Protein AF-A0A6C1PH13-F1 (afdb_monomer_lite)

Radius of gyration: 15.28 Å; chains: 1; bounding box: 33×30×38 Å

Secondary structure (DSSP, 8-state):
---EEEEEETTEEEEEEEEPTT--SSEEEEE-HHHHTT---SSTTTSPSSSSEE--TTS-HHHHTTS-HHHHTTS--HHHHH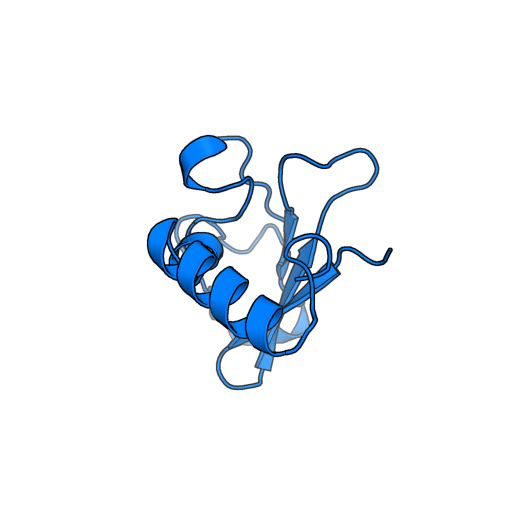HHHHHHHHTT--GGG-

pLDDT: mean 89.7, std 7.44, range [43.0, 96.75]

Structure (mmCIF, N/CA/C/O backbone):
data_AF-A0A6C1PH13-F1
#
_entry.id   AF-A0A6C1PH13-F1
#
loop_
_atom_site.group_PDB
_atom_site.id
_atom_site.type_symbol
_atom_site.label_atom_id
_atom_site.label_alt_id
_atom_site.label_comp_id
_atom_site.label_asym_id
_atom_site.label_entity_id
_atom_site.label_seq_id
_atom_site.pdbx_PDB_ins_code
_atom_site.Cartn_x
_atom_site.Cartn_y
_atom_site.Cartn_z
_atom_site.occupancy
_atom_site.B_iso_or_equiv
_atom_site.auth_seq_id
_atom_site.auth_comp_id
_atom_site.auth_asym_id
_atom_site.auth_atom_id
_atom_site.pdbx_PDB_model_num
ATOM 1 N N . MET A 1 1 ? 5.500 -2.592 16.612 1.00 43.00 1 MET A N 1
ATOM 2 C CA . MET A 1 1 ? 4.684 -3.601 15.903 1.00 43.00 1 MET A CA 1
ATOM 3 C C . MET A 1 1 ? 5.125 -3.612 14.455 1.00 43.00 1 MET A C 1
ATOM 5 O O . MET A 1 1 ? 5.378 -2.543 13.918 1.00 43.00 1 MET A O 1
ATOM 9 N N . SER A 1 2 ? 5.303 -4.799 13.878 1.00 55.62 2 SER A N 1
ATOM 10 C CA . SER A 1 2 ? 5.684 -4.996 12.475 1.00 55.62 2 SER A CA 1
ATOM 11 C C . SER A 1 2 ? 4.581 -4.442 11.568 1.00 55.62 2 SER A C 1
ATOM 13 O O . SER A 1 2 ? 3.597 -5.128 11.323 1.00 55.62 2 SER A O 1
ATOM 15 N N . GLY A 1 3 ? 4.706 -3.184 11.140 1.00 79.44 3 GLY A N 1
ATOM 16 C CA . GLY A 1 3 ? 3.732 -2.471 10.302 1.00 79.44 3 GLY A CA 1
ATOM 17 C C . GLY A 1 3 ? 3.905 -2.746 8.810 1.00 79.44 3 GLY A C 1
ATOM 18 O O . GLY A 1 3 ? 3.760 -1.829 8.008 1.00 79.44 3 GLY A O 1
ATOM 19 N N . ILE A 1 4 ? 4.295 -3.973 8.461 1.00 92.31 4 ILE A N 1
ATOM 20 C CA . ILE A 1 4 ? 4.484 -4.417 7.082 1.00 92.31 4 ILE A CA 1
ATOM 21 C C . ILE A 1 4 ? 3.448 -5.498 6.801 1.00 92.31 4 ILE A C 1
ATOM 23 O O . ILE A 1 4 ? 3.302 -6.437 7.585 1.00 92.31 4 ILE A O 1
ATOM 27 N N . VAL A 1 5 ? 2.744 -5.353 5.685 1.00 94.38 5 VAL A N 1
ATOM 28 C CA . VAL A 1 5 ? 1.757 -6.308 5.189 1.00 94.38 5 VAL A CA 1
ATOM 29 C C . VAL A 1 5 ? 2.145 -6.787 3.797 1.00 94.38 5 VAL A C 1
ATOM 31 O O . VAL A 1 5 ? 2.676 -6.022 2.989 1.00 94.38 5 VAL A O 1
ATOM 34 N N . ASP A 1 6 ? 1.852 -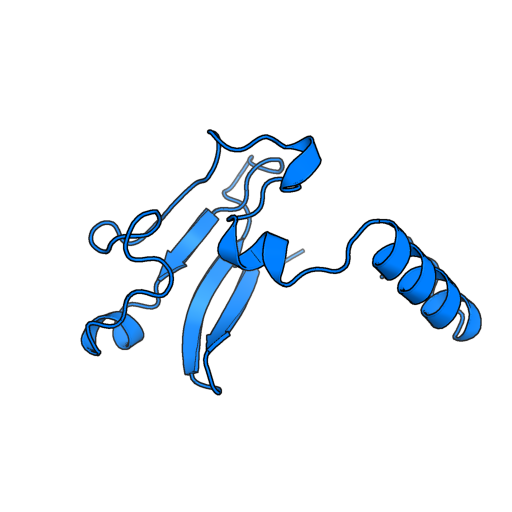8.050 3.506 1.00 95.81 6 ASP A N 1
ATOM 35 C CA . ASP A 1 6 ? 2.038 -8.609 2.170 1.00 95.81 6 ASP A CA 1
ATOM 36 C C . ASP A 1 6 ? 0.878 -8.209 1.261 1.00 95.81 6 ASP A C 1
ATOM 38 O O . ASP A 1 6 ? -0.296 -8.393 1.593 1.00 95.81 6 ASP A O 1
ATOM 42 N N . VAL A 1 7 ? 1.208 -7.721 0.069 1.00 94.81 7 VAL A N 1
ATOM 43 C CA . VAL A 1 7 ? 0.243 -7.473 -0.998 1.00 94.81 7 VAL A CA 1
ATOM 44 C C . VAL A 1 7 ? 0.223 -8.704 -1.894 1.00 94.81 7 VAL A C 1
ATOM 46 O O . VAL A 1 7 ? 1.262 -9.148 -2.391 1.00 94.81 7 VAL A O 1
ATOM 49 N N . ARG A 1 8 ? -0.962 -9.284 -2.105 1.00 94.56 8 ARG A N 1
ATOM 50 C CA . ARG A 1 8 ? -1.124 -10.517 -2.886 1.00 94.56 8 ARG A CA 1
ATOM 51 C C . ARG A 1 8 ? -2.106 -10.325 -4.031 1.00 94.56 8 ARG A C 1
ATOM 53 O O . ARG A 1 8 ? -3.175 -9.752 -3.847 1.00 94.56 8 ARG A O 1
ATOM 60 N N . LEU A 1 9 ? -1.768 -10.885 -5.188 1.00 92.44 9 LEU A N 1
ATOM 61 C CA . LEU A 1 9 ? -2.622 -10.965 -6.368 1.00 92.44 9 LEU A CA 1
ATOM 62 C C . LEU A 1 9 ? -2.792 -12.441 -6.741 1.00 92.44 9 LEU A C 1
ATOM 64 O O . LEU A 1 9 ? -1.815 -13.132 -7.019 1.00 92.44 9 LEU A O 1
ATOM 68 N N . TRP A 1 10 ? -4.031 -12.939 -6.696 1.00 91.81 10 TRP A N 1
ATOM 69 C CA . TRP A 1 10 ? -4.375 -14.343 -6.996 1.00 91.81 10 TRP A CA 1
ATOM 70 C C . TRP A 1 10 ? -3.544 -15.386 -6.226 1.00 91.81 10 TRP A C 1
ATOM 72 O O . TRP A 1 10 ? -3.200 -16.442 -6.747 1.00 91.81 10 TRP A O 1
ATOM 82 N N . GLY A 1 11 ? -3.217 -15.091 -4.966 1.00 92.94 11 GLY A N 1
ATOM 83 C CA . GLY A 1 11 ? -2.412 -15.965 -4.106 1.00 92.94 11 GLY A CA 1
ATOM 84 C C . GLY A 1 11 ? -0.898 -15.779 -4.246 1.00 92.94 11 GLY A C 1
ATOM 85 O O . GLY A 1 11 ? -0.166 -16.204 -3.351 1.00 92.94 11 GLY A O 1
ATOM 86 N N . THR A 1 12 ? -0.427 -15.075 -5.273 1.00 94.38 12 THR A N 1
ATOM 87 C CA . THR A 1 12 ? 0.988 -14.729 -5.468 1.00 94.38 12 THR A CA 1
ATOM 88 C C . THR A 1 12 ? 1.324 -13.440 -4.723 1.00 94.38 12 THR A C 1
ATOM 90 O O . THR A 1 12 ? 0.580 -12.464 -4.818 1.00 94.38 12 THR A O 1
ATOM 93 N N . THR A 1 13 ? 2.426 -13.420 -3.973 1.00 96.38 13 THR A N 1
ATOM 94 C CA . THR A 1 13 ? 2.941 -12.188 -3.358 1.00 96.38 13 THR A CA 1
ATOM 95 C C . THR A 1 13 ? 3.490 -11.283 -4.454 1.00 96.38 13 THR A C 1
ATOM 97 O O . THR A 1 13 ? 4.349 -11.701 -5.223 1.00 96.38 13 THR A O 1
ATOM 100 N N . VAL A 1 14 ? 2.956 -10.066 -4.555 1.00 95.38 14 VAL A N 1
ATOM 101 C CA . VAL A 1 14 ? 3.419 -9.070 -5.538 1.00 95.38 14 VAL A CA 1
ATOM 102 C C . VAL A 1 14 ? 4.409 -8.090 -4.929 1.00 95.38 14 VAL A C 1
ATOM 104 O O . VAL A 1 14 ? 5.154 -7.436 -5.650 1.00 95.38 14 VAL A O 1
ATOM 107 N N . GLY A 1 15 ? 4.400 -7.967 -3.607 1.00 95.00 15 GLY A N 1
ATOM 108 C CA . GLY A 1 15 ? 5.217 -7.022 -2.876 1.00 95.00 15 GLY A CA 1
ATOM 109 C C . GLY A 1 15 ? 4.739 -6.856 -1.446 1.00 95.00 15 GLY A C 1
ATOM 110 O O . GLY A 1 15 ? 3.851 -7.573 -0.979 1.00 95.00 15 GLY A O 1
ATOM 111 N N . SER A 1 16 ? 5.303 -5.865 -0.778 1.00 95.69 16 SER A N 1
ATOM 112 C CA . SER A 1 16 ? 4.985 -5.526 0.601 1.00 95.69 16 SER A CA 1
ATOM 113 C C . SER A 1 16 ? 4.639 -4.047 0.713 1.00 95.69 16 SER A C 1
ATOM 115 O O . SER A 1 16 ? 5.159 -3.205 -0.019 1.00 95.69 16 SER A O 1
ATOM 117 N N . LEU A 1 17 ? 3.745 -3.734 1.641 1.00 95.12 17 LEU A N 1
ATOM 118 C CA . LEU A 1 17 ? 3.355 -2.378 1.989 1.00 95.12 17 LEU A CA 1
ATOM 119 C C . LEU A 1 17 ? 3.700 -2.136 3.455 1.00 95.12 17 LEU A C 1
ATOM 121 O O . LEU A 1 17 ? 3.354 -2.946 4.311 1.00 95.12 17 LEU A O 1
ATOM 125 N N . GLY A 1 18 ? 4.349 -1.023 3.762 1.00 94.38 18 GLY A N 1
ATOM 126 C CA . GLY A 1 18 ? 4.628 -0.658 5.145 1.00 94.38 18 GLY A CA 1
ATOM 127 C C . GLY A 1 18 ? 5.200 0.739 5.280 1.00 94.38 18 GLY A C 1
ATOM 128 O O . GLY A 1 18 ? 5.463 1.416 4.292 1.00 94.38 18 GLY A O 1
ATOM 129 N N . TYR A 1 19 ? 5.391 1.183 6.513 1.00 91.56 19 TYR A N 1
ATOM 130 C CA . TYR A 1 19 ? 5.962 2.497 6.786 1.00 91.56 19 TYR A CA 1
ATOM 131 C C . TYR A 1 19 ? 7.488 2.431 6.867 1.00 91.56 19 TYR A C 1
ATOM 133 O O . TYR A 1 19 ? 8.051 1.500 7.449 1.00 91.56 19 TYR A O 1
ATOM 141 N N . ALA A 1 20 ? 8.160 3.422 6.279 1.00 85.94 20 ALA A N 1
ATOM 142 C CA . ALA A 1 20 ? 9.599 3.585 6.438 1.00 85.94 20 ALA A CA 1
ATOM 143 C C . ALA A 1 20 ? 9.948 3.936 7.902 1.00 85.94 20 ALA A C 1
ATOM 145 O O . ALA A 1 20 ? 9.087 4.434 8.632 1.00 85.94 20 ALA A O 1
ATOM 146 N N . PRO A 1 21 ? 11.196 3.702 8.355 1.00 83.50 21 PRO A N 1
ATOM 147 C CA . PRO A 1 21 ? 11.642 4.190 9.657 1.00 83.50 21 PRO A CA 1
ATOM 148 C C . PRO A 1 21 ? 11.384 5.698 9.780 1.00 83.50 21 PRO A C 1
ATOM 150 O O . PRO A 1 21 ? 11.698 6.445 8.857 1.00 83.50 21 PRO A O 1
ATOM 153 N N . ASP A 1 22 ? 10.792 6.114 10.899 1.00 83.31 22 ASP A N 1
ATOM 154 C CA . ASP A 1 22 ? 10.405 7.502 11.207 1.00 83.31 22 ASP A CA 1
ATOM 155 C C . ASP A 1 22 ? 9.297 8.114 10.322 1.00 83.31 22 ASP A C 1
ATOM 157 O O . ASP A 1 22 ? 8.959 9.286 10.482 1.00 83.31 22 ASP A O 1
ATOM 161 N N . GLU A 1 23 ? 8.666 7.322 9.452 1.00 82.44 23 GLU A N 1
ATOM 162 C CA . GLU A 1 23 ? 7.482 7.713 8.686 1.00 82.44 23 GLU A CA 1
ATOM 163 C C . GLU A 1 23 ? 6.229 7.047 9.275 1.00 82.44 23 GLU A C 1
ATOM 165 O O . GLU A 1 23 ? 6.249 5.895 9.703 1.00 82.44 23 GLU A O 1
ATOM 170 N N . SER A 1 24 ? 5.118 7.775 9.322 1.00 81.44 24 SER A N 1
ATOM 171 C CA . SER A 1 24 ? 3.826 7.252 9.811 1.00 81.44 24 SER A CA 1
ATOM 172 C C . SER A 1 24 ? 2.628 7.757 9.016 1.00 81.44 24 SER A C 1
ATOM 174 O O . SER A 1 24 ? 1.500 7.327 9.242 1.00 81.44 24 SER A O 1
ATOM 176 N N . ARG A 1 25 ? 2.868 8.680 8.086 1.00 88.50 25 ARG A N 1
ATOM 177 C CA . ARG A 1 25 ? 1.858 9.351 7.287 1.00 88.50 25 ARG A CA 1
ATOM 178 C C . ARG A 1 25 ? 1.730 8.744 5.903 1.00 88.50 25 ARG A C 1
ATOM 180 O O . ARG A 1 25 ? 0.616 8.708 5.400 1.00 88.50 25 ARG A O 1
ATOM 187 N N . TYR A 1 26 ? 2.825 8.290 5.299 1.00 91.88 26 TYR A N 1
ATOM 188 C CA . TYR A 1 26 ? 2.808 7.711 3.955 1.00 91.88 26 TYR A CA 1
ATOM 189 C C . TYR A 1 26 ? 3.389 6.302 3.955 1.00 91.88 26 TYR A C 1
ATOM 191 O O . TYR A 1 26 ? 4.538 6.075 4.338 1.00 91.88 26 TYR A O 1
ATOM 199 N N . ALA A 1 27 ? 2.588 5.347 3.502 1.00 93.06 27 ALA A N 1
ATOM 200 C CA . ALA A 1 27 ? 3.037 3.987 3.305 1.00 93.06 27 ALA A CA 1
ATOM 201 C C . ALA A 1 27 ? 3.918 3.894 2.054 1.00 93.06 27 ALA A C 1
ATOM 203 O O . ALA A 1 27 ? 3.713 4.561 1.039 1.00 93.06 27 ALA A O 1
ATOM 204 N N . THR A 1 28 ? 4.904 3.017 2.140 1.00 94.12 28 THR A N 1
ATOM 205 C CA . THR A 1 28 ? 5.811 2.647 1.067 1.00 94.12 28 THR A CA 1
ATOM 206 C C . THR A 1 28 ? 5.400 1.287 0.525 1.00 94.12 28 THR A C 1
ATOM 208 O O . THR A 1 28 ? 5.267 0.330 1.288 1.00 94.12 28 THR A O 1
ATOM 211 N N . PHE A 1 29 ? 5.221 1.193 -0.790 1.00 94.69 29 PHE A N 1
ATOM 212 C CA . PHE A 1 29 ? 5.042 -0.078 -1.485 1.00 94.69 29 PHE A CA 1
ATOM 213 C C . PHE A 1 29 ? 6.362 -0.511 -2.124 1.00 94.69 29 PHE A C 1
ATOM 215 O O . PHE A 1 29 ? 7.039 0.295 -2.762 1.00 94.69 29 PHE A O 1
ATOM 222 N N . GLU A 1 30 ? 6.719 -1.782 -1.981 1.00 94.81 30 GLU A N 1
ATOM 223 C CA . GLU A 1 30 ? 7.900 -2.376 -2.603 1.00 94.81 30 GLU A CA 1
ATOM 224 C C . GLU A 1 30 ? 7.514 -3.665 -3.330 1.00 94.81 30 GLU A C 1
ATOM 226 O O . GLU A 1 30 ? 6.919 -4.552 -2.722 1.00 94.81 30 GLU A O 1
ATOM 231 N N . TYR A 1 31 ? 7.840 -3.775 -4.622 1.00 95.44 31 TYR A N 1
ATOM 232 C CA . TYR A 1 31 ? 7.600 -5.012 -5.373 1.00 95.44 31 TYR A CA 1
ATOM 233 C C . TYR A 1 31 ? 8.476 -6.160 -4.865 1.00 95.44 31 TYR A C 1
ATOM 235 O O . TYR A 1 31 ? 9.644 -5.960 -4.528 1.00 95.44 31 TYR A O 1
ATOM 243 N N . ASP A 1 32 ? 7.942 -7.378 -4.918 1.00 95.06 32 ASP A N 1
ATOM 244 C CA . ASP A 1 32 ? 8.724 -8.604 -4.771 1.00 95.06 32 ASP A CA 1
ATOM 245 C C . ASP A 1 32 ? 9.606 -8.792 -6.028 1.00 95.06 32 ASP A C 1
ATOM 247 O O . ASP A 1 32 ? 9.070 -8.830 -7.144 1.00 95.06 32 ASP A O 1
ATOM 251 N N . PRO A 1 33 ? 10.944 -8.910 -5.895 1.00 92.50 33 PRO A N 1
ATOM 252 C CA . PRO A 1 33 ? 11.834 -9.144 -7.031 1.00 92.50 33 PRO A CA 1
ATOM 253 C C . PRO A 1 33 ? 11.429 -10.343 -7.894 1.00 92.50 33 PRO A C 1
ATOM 255 O O . PRO A 1 33 ? 11.487 -10.253 -9.118 1.00 92.50 33 PRO A O 1
ATOM 258 N N . ALA A 1 34 ? 10.987 -11.441 -7.273 1.00 93.12 34 ALA A N 1
ATOM 259 C CA . ALA A 1 34 ? 10.591 -12.650 -7.987 1.00 93.12 34 ALA A CA 1
ATOM 260 C C . ALA A 1 34 ? 9.293 -12.434 -8.776 1.00 93.12 34 ALA A C 1
ATOM 262 O O . ALA A 1 34 ? 9.127 -12.970 -9.870 1.00 93.12 34 ALA A O 1
ATOM 263 N N . PHE A 1 35 ? 8.380 -11.602 -8.266 1.00 93.75 35 PHE A N 1
ATOM 264 C CA . PHE A 1 35 ? 7.173 -11.237 -9.004 1.00 93.75 35 PHE A CA 1
ATOM 265 C C . PHE A 1 35 ? 7.501 -10.414 -10.254 1.00 93.75 35 PHE A C 1
ATOM 267 O O . PHE A 1 35 ? 6.872 -10.606 -11.299 1.00 93.75 35 PHE A O 1
ATOM 274 N N . MET A 1 36 ? 8.509 -9.539 -10.185 1.00 92.31 36 MET A N 1
ATOM 275 C CA . MET A 1 36 ? 8.890 -8.693 -11.318 1.00 92.31 36 MET A CA 1
ATOM 276 C C . MET A 1 36 ? 9.443 -9.472 -12.516 1.00 92.31 36 MET A C 1
ATOM 278 O O . MET A 1 36 ? 9.347 -8.983 -13.643 1.00 92.31 36 MET A O 1
ATOM 282 N N . GLU A 1 37 ? 9.923 -10.703 -12.319 1.00 91.62 37 GLU A N 1
ATOM 283 C CA . GLU A 1 37 ? 10.307 -11.606 -13.415 1.00 91.62 37 GLU A CA 1
ATOM 284 C C . GLU A 1 37 ? 9.125 -11.948 -14.343 1.00 91.62 37 GLU A C 1
ATOM 286 O O . GLU A 1 37 ? 9.330 -12.283 -15.509 1.00 91.62 37 GLU A O 1
ATOM 291 N N . SER A 1 38 ? 7.879 -11.806 -13.871 1.00 91.38 38 SER A N 1
ATOM 292 C CA . SER A 1 38 ? 6.673 -12.010 -14.687 1.00 91.38 38 SER A CA 1
ATOM 293 C C . SER A 1 38 ? 6.421 -10.905 -15.723 1.00 91.38 38 SER A C 1
ATOM 295 O O . SER A 1 38 ? 5.635 -11.103 -16.650 1.00 91.38 38 SER A O 1
ATOM 297 N N . GLY A 1 39 ? 7.034 -9.726 -15.558 1.00 90.31 39 GLY A N 1
ATOM 298 C CA . GLY A 1 39 ? 6.769 -8.533 -16.370 1.00 90.31 39 GLY A CA 1
ATOM 299 C C . GLY A 1 39 ? 5.428 -7.838 -16.086 1.00 90.31 39 GLY A C 1
ATOM 300 O O . GLY A 1 39 ? 5.108 -6.842 -16.736 1.00 90.31 39 GLY A O 1
ATOM 301 N N . ILE A 1 40 ? 4.641 -8.328 -15.123 1.00 91.25 40 ILE A N 1
ATOM 302 C CA . ILE A 1 40 ? 3.355 -7.738 -14.739 1.00 91.25 40 ILE A CA 1
ATOM 303 C C . ILE A 1 40 ? 3.592 -6.549 -13.805 1.00 91.25 40 ILE A C 1
ATOM 305 O O . ILE A 1 40 ? 4.338 -6.640 -12.835 1.00 91.25 40 ILE A O 1
ATOM 309 N N . GLN A 1 41 ? 2.902 -5.438 -14.067 1.00 91.06 41 GLN A N 1
ATOM 310 C CA . GLN A 1 41 ? 2.884 -4.269 -13.188 1.00 91.06 41 GLN A CA 1
ATOM 311 C C . GLN A 1 41 ? 1.449 -4.022 -12.724 1.00 91.06 41 GLN A C 1
ATOM 313 O O . GLN A 1 41 ? 0.553 -3.848 -13.548 1.00 91.06 41 GLN A O 1
ATOM 318 N N . ILE A 1 42 ? 1.225 -4.006 -11.407 1.00 89.50 42 ILE A N 1
ATOM 319 C CA . ILE A 1 42 ? -0.124 -3.864 -10.825 1.00 89.50 42 ILE A CA 1
ATOM 320 C C . ILE A 1 42 ? -0.696 -2.455 -11.021 1.00 89.50 42 ILE A C 1
ATOM 322 O O . ILE A 1 42 ? -1.908 -2.268 -11.041 1.00 89.50 42 ILE A O 1
ATOM 326 N N . SER A 1 43 ? 0.179 -1.464 -11.199 1.00 89.56 43 SER A N 1
ATOM 327 C CA . SER A 1 43 ? -0.189 -0.096 -11.551 1.00 89.56 43 SER A CA 1
ATOM 328 C C . SER A 1 43 ? 0.867 0.492 -12.495 1.00 89.56 43 SER A C 1
ATOM 330 O O . SER A 1 43 ? 1.741 1.241 -12.059 1.00 89.56 43 SER A O 1
ATOM 332 N N . PRO A 1 44 ? 0.816 0.168 -13.803 1.00 87.81 44 PRO A N 1
ATOM 333 C CA . PRO A 1 44 ? 1.882 0.498 -14.756 1.00 87.81 44 PRO A CA 1
ATOM 334 C C . PRO A 1 44 ? 2.130 1.996 -14.959 1.00 87.81 44 PRO A C 1
ATOM 336 O O . PRO A 1 44 ? 3.140 2.365 -15.545 1.00 87.81 44 PRO A O 1
ATOM 339 N N . VAL A 1 45 ? 1.199 2.855 -14.531 1.00 88.25 45 VAL A N 1
ATOM 340 C CA . VAL A 1 45 ? 1.291 4.318 -14.676 1.00 88.25 45 VAL A CA 1
ATOM 341 C C . VAL A 1 45 ? 1.857 4.987 -13.421 1.00 88.25 45 VAL A C 1
ATOM 343 O O . VAL A 1 45 ? 2.523 6.011 -13.529 1.00 88.25 45 VAL A O 1
ATOM 346 N N . ARG A 1 46 ? 1.568 4.452 -12.228 1.00 87.19 46 ARG A N 1
ATOM 347 C CA . ARG A 1 46 ? 1.946 5.072 -10.941 1.00 87.19 46 ARG A CA 1
ATOM 348 C C . ARG A 1 46 ? 3.038 4.310 -10.195 1.00 87.19 46 ARG A C 1
ATOM 350 O O . ARG A 1 46 ? 3.695 4.885 -9.341 1.00 87.19 46 ARG A O 1
ATOM 357 N N . VAL A 1 47 ? 3.210 3.029 -10.497 1.00 87.94 47 VAL A N 1
ATOM 358 C CA . VAL A 1 47 ? 4.087 2.092 -9.788 1.00 87.94 47 VAL A CA 1
ATOM 359 C C . VAL A 1 47 ? 4.858 1.281 -10.829 1.00 87.94 47 VAL A C 1
ATOM 361 O O . VAL A 1 47 ? 4.775 0.051 -10.887 1.00 87.94 47 VAL A O 1
ATOM 364 N N . SER A 1 48 ? 5.529 1.990 -11.737 1.00 88.31 48 SER A N 1
ATOM 365 C CA . SER A 1 48 ? 6.235 1.381 -12.862 1.00 88.31 48 SER A CA 1
ATOM 366 C C . SER A 1 48 ? 7.612 0.896 -12.440 1.00 88.31 48 SER A C 1
ATOM 368 O O . SER A 1 48 ? 8.434 1.693 -11.994 1.00 88.31 48 SE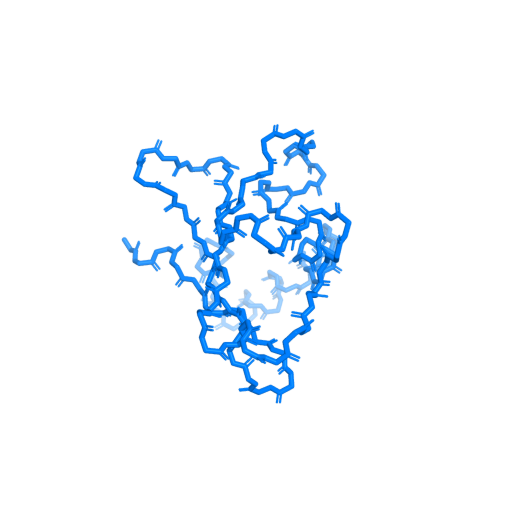R A O 1
ATOM 370 N N . TYR A 1 49 ? 7.878 -0.397 -12.602 1.00 84.94 49 TYR A N 1
ATOM 371 C CA . TYR A 1 49 ? 9.208 -0.948 -12.356 1.00 84.94 49 TYR A CA 1
ATOM 372 C C . TYR A 1 49 ? 10.102 -0.801 -13.599 1.00 84.94 49 TYR A C 1
ATOM 374 O O . TYR A 1 49 ? 9.648 -1.136 -14.701 1.00 84.94 49 TYR A O 1
ATOM 382 N N . PRO A 1 50 ? 11.382 -0.404 -13.447 1.00 82.56 50 PRO A N 1
ATOM 383 C CA . PRO A 1 50 ? 12.021 0.125 -12.230 1.00 82.56 50 PRO A CA 1
ATOM 384 C C . PRO A 1 50 ? 11.619 1.593 -11.948 1.00 82.56 50 PRO A C 1
ATOM 386 O O . PRO A 1 50 ? 11.336 2.314 -12.910 1.00 82.56 50 PRO A O 1
ATOM 389 N N . PRO A 1 51 ? 11.651 2.083 -10.682 1.00 81.81 51 PRO A N 1
ATOM 390 C CA . PRO A 1 51 ? 12.283 1.522 -9.468 1.00 81.81 51 PRO A CA 1
ATOM 391 C C . PRO A 1 51 ? 11.466 0.428 -8.746 1.00 81.81 51 PRO A C 1
ATOM 393 O O . PRO A 1 51 ? 10.398 0.045 -9.198 1.00 81.81 51 PRO A O 1
ATOM 396 N N . GLN A 1 52 ? 11.987 -0.128 -7.641 1.00 83.19 52 GLN A N 1
ATOM 397 C CA . GLN A 1 52 ? 11.316 -1.191 -6.865 1.00 83.19 52 GLN A CA 1
ATOM 398 C C . GLN A 1 52 ? 10.429 -0.664 -5.727 1.00 83.19 52 GLN A C 1
ATOM 400 O O . GLN A 1 52 ? 9.455 -1.319 -5.363 1.00 83.19 52 GLN A O 1
ATOM 405 N N . ARG A 1 53 ? 10.765 0.506 -5.172 1.00 91.00 53 ARG A N 1
ATOM 406 C CA . ARG A 1 53 ? 10.120 1.115 -4.005 1.00 91.00 53 ARG A CA 1
ATOM 407 C C . ARG A 1 53 ? 9.411 2.406 -4.398 1.00 91.00 53 ARG A C 1
ATOM 409 O O . ARG A 1 53 ? 9.991 3.223 -5.110 1.00 91.00 53 ARG A O 1
ATOM 416 N N . PHE A 1 54 ? 8.200 2.594 -3.888 1.00 92.62 54 PHE A N 1
ATOM 417 C CA . PHE A 1 54 ? 7.318 3.700 -4.240 1.00 92.62 54 PHE A CA 1
ATOM 418 C C . PHE A 1 54 ? 6.683 4.302 -2.991 1.00 92.62 54 PHE A C 1
ATOM 420 O O . PHE A 1 54 ? 6.155 3.580 -2.143 1.00 92.62 54 PHE A O 1
ATOM 427 N N . THR A 1 55 ? 6.726 5.627 -2.906 1.00 90.81 55 THR A N 1
ATOM 428 C CA . THR A 1 55 ? 6.004 6.444 -1.926 1.00 90.81 55 THR A CA 1
ATOM 429 C C . THR A 1 55 ? 4.922 7.243 -2.645 1.00 90.81 55 THR A C 1
ATOM 431 O O . THR A 1 55 ? 4.983 7.401 -3.863 1.00 90.81 55 THR A O 1
ATOM 434 N N . PHE A 1 56 ? 3.927 7.712 -1.893 1.00 89.06 56 PHE A N 1
ATOM 435 C CA . PHE A 1 56 ? 2.735 8.370 -2.438 1.00 89.06 56 PHE A CA 1
ATOM 436 C C . PHE A 1 56 ? 2.434 9.680 -1.694 1.00 89.06 56 PHE A C 1
ATOM 438 O O . PHE A 1 56 ? 1.302 9.937 -1.283 1.00 89.06 56 PHE A O 1
ATOM 445 N N . ASP A 1 57 ? 3.474 10.474 -1.439 1.00 88.12 57 ASP A N 1
ATOM 446 C CA . ASP A 1 57 ? 3.406 11.734 -0.693 1.00 88.12 57 ASP A CA 1
ATOM 447 C C . ASP A 1 57 ? 2.688 12.854 -1.462 1.00 88.12 57 ASP A C 1
ATOM 449 O O . ASP A 1 57 ? 2.284 13.858 -0.872 1.00 88.12 57 ASP A O 1
ATOM 453 N N . GLU A 1 58 ? 2.469 12.663 -2.763 1.00 88.44 58 GLU A N 1
ATOM 454 C CA . GLU A 1 58 ? 1.693 13.552 -3.620 1.00 88.44 58 GLU A CA 1
ATOM 455 C C . GLU A 1 58 ? 0.172 13.350 -3.516 1.00 88.44 58 GLU A C 1
ATOM 457 O O . GLU A 1 58 ? -0.591 14.175 -4.027 1.00 88.44 58 GLU A O 1
ATOM 462 N N . LEU A 1 59 ? -0.287 12.254 -2.900 1.00 87.88 59 LEU A N 1
ATOM 463 C CA . LEU A 1 59 ? -1.711 11.965 -2.737 1.00 87.88 59 LEU A CA 1
ATOM 464 C C . LEU A 1 59 ? -2.299 12.698 -1.527 1.00 87.88 59 LEU A C 1
ATOM 466 O O . LEU A 1 59 ? -1.660 12.863 -0.488 1.00 87.88 59 LEU A O 1
ATOM 470 N N . ASP A 1 60 ? -3.566 13.108 -1.642 1.00 90.25 60 ASP A N 1
ATOM 471 C CA . ASP A 1 60 ? -4.273 13.722 -0.521 1.00 90.25 60 ASP A CA 1
ATOM 472 C C . ASP A 1 60 ? -4.432 12.716 0.630 1.00 90.25 60 ASP A C 1
ATOM 474 O O . ASP A 1 60 ? -5.084 11.677 0.498 1.00 90.25 60 ASP A O 1
ATOM 478 N N . VAL A 1 61 ? -3.847 13.040 1.784 1.00 88.19 61 VAL A N 1
ATOM 479 C CA . VAL A 1 61 ? -3.847 12.156 2.959 1.00 88.19 61 VAL A CA 1
ATOM 480 C C . VAL A 1 61 ? -5.254 11.888 3.500 1.00 88.19 61 VAL A C 1
ATOM 482 O O . VAL A 1 61 ? -5.484 10.853 4.115 1.00 88.19 61 VAL A O 1
ATOM 485 N N . THR A 1 62 ? -6.201 12.802 3.287 1.00 87.81 62 THR A N 1
ATOM 486 C CA . THR A 1 62 ? -7.565 12.671 3.809 1.00 87.81 62 THR A CA 1
ATOM 487 C C . THR A 1 62 ? -8.364 11.684 2.970 1.00 87.81 62 THR A C 1
ATOM 489 O O . THR A 1 62 ? -9.147 10.916 3.519 1.00 87.81 62 THR A O 1
ATOM 492 N N . ALA A 1 63 ? -8.150 11.691 1.655 1.00 86.00 63 ALA A N 1
ATOM 493 C CA . ALA A 1 63 ? -8.804 10.785 0.721 1.00 86.00 63 ALA A CA 1
ATOM 494 C C . ALA A 1 63 ? -8.153 9.394 0.679 1.00 86.00 63 ALA A C 1
ATOM 496 O O . ALA A 1 63 ? -8.857 8.395 0.578 1.00 86.00 63 ALA A O 1
ATOM 497 N N . PHE A 1 64 ? -6.821 9.323 0.751 1.00 89.25 64 PHE A N 1
ATOM 498 C CA . PHE A 1 64 ? -6.072 8.076 0.556 1.00 89.25 64 PHE A CA 1
ATOM 499 C C . PHE A 1 64 ? -5.513 7.478 1.846 1.00 89.25 64 PHE A C 1
ATOM 501 O O . PHE A 1 64 ? -4.935 6.396 1.807 1.00 89.25 64 PHE A O 1
ATOM 508 N N . HIS A 1 65 ? -5.643 8.165 2.984 1.00 89.19 65 HIS A N 1
ATOM 509 C CA . HIS A 1 65 ? -5.118 7.713 4.278 1.00 89.19 65 HIS A CA 1
ATOM 510 C C . HIS A 1 65 ? -3.622 7.355 4.249 1.00 89.19 65 HIS A C 1
ATOM 512 O O . HIS A 1 65 ? -3.173 6.479 4.982 1.00 89.19 65 HIS A O 1
ATOM 518 N N . GLY A 1 66 ? -2.847 8.018 3.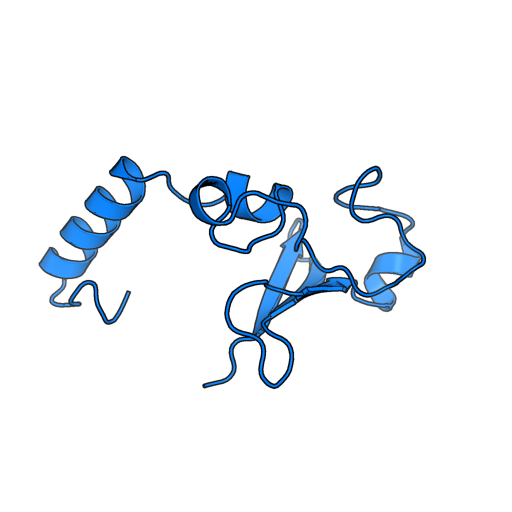383 1.00 90.56 66 GLY A N 1
ATOM 519 C CA . GLY A 1 66 ? -1.417 7.744 3.232 1.00 90.56 66 GLY A CA 1
ATOM 520 C C . GLY A 1 66 ? -1.077 6.487 2.430 1.00 90.56 66 GLY A C 1
ATOM 521 O O . GLY A 1 66 ? 0.084 6.084 2.400 1.00 90.56 66 GLY A O 1
ATOM 522 N N . LEU A 1 67 ? -2.066 5.851 1.801 1.00 92.75 67 LEU A N 1
ATOM 523 C CA . LEU A 1 67 ? -1.912 4.603 1.062 1.00 92.75 67 LEU A CA 1
ATOM 524 C C . LEU A 1 67 ? -1.794 4.842 -0.453 1.00 92.75 67 LEU A C 1
ATOM 526 O O . LEU A 1 67 ? -2.289 5.847 -0.969 1.00 92.75 67 LEU A O 1
ATOM 530 N N . PRO A 1 68 ? -1.205 3.889 -1.200 1.00 92.62 68 PRO A N 1
ATOM 531 C CA . PRO A 1 68 ? -1.286 3.892 -2.653 1.00 92.62 68 PRO A CA 1
ATOM 532 C C . PRO A 1 68 ? -2.742 3.851 -3.115 1.00 92.62 68 PRO A C 1
ATOM 534 O O . PRO A 1 68 ? -3.543 3.096 -2.564 1.00 92.62 68 PRO A O 1
ATOM 537 N N . GLY A 1 69 ? -3.067 4.551 -4.204 1.00 90.44 69 GLY A N 1
ATOM 538 C CA . GLY A 1 69 ? -4.437 4.581 -4.728 1.00 90.44 69 GLY A CA 1
ATOM 53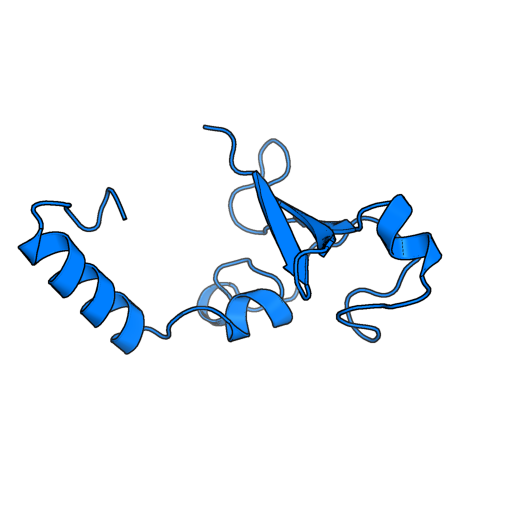9 C C . GLY A 1 69 ? -5.039 3.199 -5.011 1.00 90.44 69 GLY A C 1
ATOM 540 O O . GLY A 1 69 ? -6.184 2.954 -4.660 1.00 90.44 69 GLY A O 1
ATOM 541 N N . PHE A 1 70 ? -4.255 2.267 -5.563 1.00 89.38 70 PHE A N 1
ATOM 542 C CA . PHE A 1 70 ? -4.727 0.906 -5.861 1.00 89.38 70 PHE A CA 1
ATOM 543 C C . PHE A 1 70 ? -4.992 0.055 -4.605 1.00 89.38 70 PHE A C 1
ATOM 545 O O . PHE A 1 70 ? -5.723 -0.928 -4.679 1.00 89.38 70 PHE A O 1
ATOM 552 N N . ILE A 1 71 ? -4.405 0.421 -3.460 1.00 92.25 71 ILE A N 1
ATOM 553 C CA . ILE A 1 71 ? -4.700 -0.206 -2.167 1.00 92.25 71 ILE A CA 1
ATOM 554 C C . ILE A 1 71 ? -5.894 0.488 -1.517 1.00 92.25 71 ILE A C 1
ATOM 556 O O . ILE A 1 71 ? -6.814 -0.191 -1.074 1.00 92.25 71 ILE A O 1
ATOM 560 N N . ALA A 1 72 ? -5.903 1.824 -1.492 1.00 91.19 72 ALA A N 1
ATOM 561 C CA . ALA A 1 72 ? -6.980 2.613 -0.900 1.00 91.19 72 ALA A CA 1
ATOM 562 C C . ALA A 1 72 ? -8.349 2.281 -1.518 1.00 91.19 72 ALA A C 1
ATOM 564 O O . ALA A 1 72 ? -9.324 2.145 -0.790 1.00 91.19 72 ALA A O 1
ATOM 565 N N . ASP A 1 73 ? -8.404 2.065 -2.835 1.00 88.62 73 ASP A N 1
ATOM 566 C CA . ASP A 1 73 ? -9.629 1.694 -3.561 1.00 88.62 73 ASP A CA 1
ATOM 567 C C . ASP A 1 73 ? -10.187 0.311 -3.166 1.00 88.62 73 ASP A C 1
ATOM 569 O O . ASP A 1 73 ? -11.362 0.021 -3.363 1.00 88.62 73 ASP A O 1
ATOM 573 N N . SER A 1 74 ? -9.354 -0.551 -2.572 1.00 89.00 74 SER A N 1
ATOM 574 C CA . SER A 1 74 ? -9.771 -1.871 -2.077 1.00 89.00 74 SER A CA 1
ATOM 575 C C . SER A 1 74 ? -10.273 -1.840 -0.629 1.00 89.00 74 SER A C 1
ATOM 577 O O . SER A 1 74 ? -10.779 -2.852 -0.137 1.00 89.00 74 SER A O 1
ATOM 579 N N . LEU A 1 75 ? -10.094 -0.720 0.077 1.00 90.38 75 LEU A N 1
ATOM 580 C CA . LEU A 1 75 ? -10.499 -0.571 1.470 1.00 90.38 75 LEU A CA 1
ATOM 581 C C . LEU A 1 75 ? -11.943 -0.060 1.580 1.00 90.38 75 LEU A C 1
ATOM 583 O O . LEU A 1 75 ? -12.445 0.607 0.676 1.00 90.38 75 LEU A O 1
ATOM 587 N N . PRO A 1 76 ? -12.636 -0.375 2.688 1.00 90.31 76 PRO A N 1
ATOM 588 C CA . PRO A 1 76 ? -13.966 0.157 2.940 1.00 90.31 76 PRO A CA 1
ATOM 589 C C . PRO A 1 76 ? -13.954 1.689 3.003 1.00 90.31 76 PRO A C 1
ATOM 591 O O . PRO A 1 76 ? -13.032 2.309 3.536 1.00 90.31 76 PRO A O 1
ATOM 594 N N . ASP A 1 77 ? -15.030 2.294 2.505 1.00 89.81 77 ASP A N 1
ATOM 595 C CA . ASP A 1 77 ? -15.283 3.717 2.692 1.00 89.81 77 ASP A CA 1
ATOM 596 C C . ASP A 1 77 ? -15.689 4.025 4.145 1.00 89.81 77 ASP A C 1
ATOM 598 O O . ASP A 1 77 ? -15.808 3.144 5.000 1.00 89.81 77 ASP A O 1
ATOM 602 N N . ARG A 1 78 ? -15.948 5.303 4.447 1.00 88.56 78 ARG A N 1
ATOM 603 C CA . ARG A 1 78 ? -16.318 5.733 5.805 1.00 88.56 78 ARG A CA 1
ATOM 604 C C . ARG A 1 78 ? -17.518 4.965 6.367 1.00 88.56 78 ARG A C 1
ATOM 606 O O . ARG A 1 78 ? -17.546 4.691 7.565 1.00 88.56 78 ARG A O 1
ATOM 613 N N . TYR A 1 79 ? -18.520 4.670 5.543 1.00 92.25 79 TYR A N 1
ATOM 614 C CA . TYR A 1 79 ? -19.705 3.948 5.996 1.00 92.25 79 TYR A CA 1
ATOM 615 C C . TYR A 1 79 ? -19.407 2.456 6.188 1.00 92.25 79 TYR A C 1
ATOM 617 O O . TYR A 1 79 ? -19.782 1.882 7.208 1.00 92.25 79 TYR A O 1
ATOM 625 N N . GLY A 1 80 ? -18.668 1.842 5.263 1.00 92.94 80 GLY A N 1
ATOM 626 C CA . GLY A 1 80 ? -18.202 0.464 5.365 1.00 92.94 80 GLY A CA 1
ATOM 627 C C . GLY A 1 80 ? -17.366 0.224 6.620 1.00 92.94 80 GLY A C 1
ATOM 628 O O . GLY A 1 80 ? -17.620 -0.740 7.341 1.00 92.94 80 GLY A O 1
ATOM 629 N N . SER A 1 81 ? -16.446 1.134 6.944 1.00 92.31 81 SER A N 1
ATOM 630 C CA . SER A 1 81 ? -15.640 1.055 8.167 1.00 92.31 81 SER A CA 1
ATOM 631 C C . SER A 1 81 ? -16.515 1.086 9.421 1.00 92.31 81 SER A C 1
ATOM 633 O O . SER A 1 81 ? -16.339 0.256 10.305 1.00 92.31 81 SER A O 1
ATOM 635 N N . GLN A 1 82 ? -17.551 1.934 9.462 1.00 93.94 82 GLN A N 1
ATOM 636 C CA . GLN A 1 82 ? -18.501 1.952 10.585 1.00 93.94 82 GLN A CA 1
ATOM 637 C C . GLN A 1 82 ? -19.265 0.633 10.736 1.00 93.94 82 GLN A C 1
ATOM 639 O O . GLN A 1 82 ? -19.529 0.193 11.854 1.00 93.94 82 GLN A O 1
ATOM 644 N N . LEU A 1 83 ? -19.639 -0.011 9.627 1.00 95.62 83 LEU A N 1
ATOM 645 C CA . LEU A 1 83 ? -20.298 -1.316 9.682 1.00 95.62 83 LEU A CA 1
ATOM 646 C C . LEU A 1 83 ? -19.364 -2.400 10.231 1.00 95.62 83 LEU A C 1
ATOM 648 O O . LEU A 1 83 ? -19.812 -3.246 11.009 1.00 95.62 83 LEU A O 1
ATOM 652 N N . ILE A 1 84 ? -18.081 -2.360 9.860 1.00 94.06 84 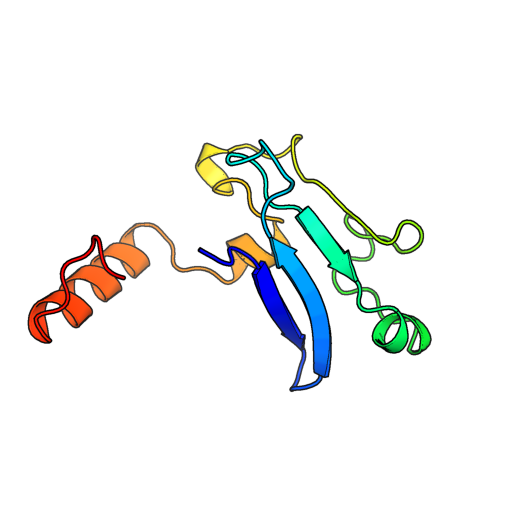ILE A N 1
ATOM 653 C CA . ILE A 1 84 ? -17.058 -3.261 10.403 1.00 94.06 84 ILE A CA 1
ATOM 654 C C . ILE A 1 84 ? -16.895 -3.021 11.906 1.00 94.06 84 ILE A C 1
ATOM 656 O O . ILE A 1 84 ? -16.962 -3.985 12.668 1.00 94.06 84 ILE A O 1
ATOM 660 N N . ASP A 1 85 ? -16.783 -1.766 12.343 1.00 94.38 85 ASP A N 1
ATOM 661 C CA . ASP A 1 85 ? -16.661 -1.407 13.761 1.00 94.38 85 ASP A CA 1
ATOM 662 C C . ASP A 1 85 ? -17.843 -1.935 14.583 1.00 94.38 85 ASP A C 1
ATOM 664 O O . ASP A 1 85 ? -17.661 -2.535 15.643 1.00 94.38 85 ASP A O 1
ATOM 668 N N . VAL A 1 86 ? -19.073 -1.765 14.084 1.00 95.38 86 VAL A N 1
ATOM 669 C CA . VAL A 1 86 ? -20.283 -2.279 14.747 1.00 95.38 86 VAL A CA 1
ATOM 670 C C . VAL A 1 86 ? -20.258 -3.804 14.827 1.00 95.38 86 VAL A C 1
ATOM 672 O O . VAL A 1 86 ? -20.558 -4.370 15.880 1.00 95.38 86 VAL A O 1
ATOM 675 N N . TYR A 1 87 ? -19.897 -4.481 13.736 1.00 95.31 87 TYR A N 1
ATOM 676 C CA . TYR A 1 87 ? -19.824 -5.940 13.695 1.00 95.31 87 TYR A CA 1
ATOM 677 C C . TYR A 1 87 ? -18.766 -6.497 14.657 1.00 95.31 87 TYR A C 1
ATOM 679 O O . TYR A 1 87 ? -19.028 -7.462 15.377 1.00 95.31 87 TYR A O 1
ATOM 687 N N . MET A 1 88 ? -17.584 -5.882 14.704 1.00 96.75 88 MET A N 1
ATOM 688 C CA . MET A 1 88 ? -16.512 -6.274 15.620 1.00 96.75 88 MET A CA 1
ATOM 689 C C . MET A 1 88 ? -16.875 -5.960 17.075 1.00 96.75 88 MET A C 1
ATOM 691 O O . MET A 1 88 ? -16.681 -6.806 17.951 1.00 96.75 88 MET A O 1
ATOM 695 N N . GLY A 1 89 ? -17.538 -4.828 17.326 1.00 95.94 89 GLY A N 1
ATOM 696 C CA . GLY A 1 89 ? -18.066 -4.469 18.642 1.00 95.94 89 GLY A CA 1
ATOM 697 C C . GLY A 1 89 ? -19.085 -5.480 19.177 1.00 95.94 89 GLY A C 1
ATOM 698 O O . GLY A 1 89 ? -19.041 -5.836 20.353 1.00 95.94 89 GLY A O 1
ATOM 699 N N . GLN A 1 90 ? -19.946 -6.035 18.316 1.00 95.62 90 GLN A N 1
ATOM 700 C CA . GLN A 1 90 ? -20.858 -7.130 18.689 1.00 95.62 90 GLN A CA 1
ATOM 701 C C . GLN A 1 90 ? -20.121 -8.415 19.101 1.00 95.62 90 GLN A C 1
ATOM 703 O O . GLN A 1 90 ? -20.670 -9.226 19.846 1.00 95.62 90 GLN A O 1
ATOM 708 N N . LYS A 1 91 ? -18.875 -8.597 18.649 1.00 96.00 91 LYS A N 1
ATOM 709 C CA . LYS A 1 91 ? -17.988 -9.697 19.054 1.00 96.00 91 LYS A CA 1
ATOM 710 C C . LYS A 1 91 ? -17.111 -9.362 20.263 1.00 96.00 91 LYS A C 1
ATOM 712 O O . LYS A 1 91 ? -16.288 -10.186 20.651 1.00 96.00 91 LYS A O 1
ATOM 717 N N . GLY A 1 92 ? -17.287 -8.182 20.858 1.00 94.75 92 GLY A N 1
ATOM 718 C CA . GLY A 1 92 ? -16.495 -7.715 21.993 1.00 94.75 92 GLY A CA 1
ATOM 719 C C . GLY A 1 92 ? -15.112 -7.182 21.618 1.00 94.75 92 GLY A C 1
ATOM 720 O O . GLY A 1 92 ? -14.293 -7.003 22.513 1.00 94.75 92 GLY A O 1
ATOM 721 N N . ILE A 1 93 ? -14.848 -6.928 20.332 1.00 95.00 93 ILE A N 1
ATOM 722 C CA . ILE A 1 93 ? -13.602 -6.313 19.862 1.00 95.00 93 ILE A CA 1
ATOM 723 C C . ILE A 1 93 ? -13.859 -4.807 19.705 1.00 95.00 93 ILE A C 1
ATOM 725 O O . ILE A 1 93 ? -14.688 -4.423 18.874 1.00 95.00 93 ILE A O 1
ATOM 729 N N . PRO A 1 94 ? -13.221 -3.938 20.508 1.00 89.44 94 PRO A N 1
ATOM 730 C CA . PRO A 1 94 ? -13.396 -2.496 20.378 1.00 89.44 94 PRO A CA 1
ATOM 731 C C . PRO A 1 94 ? -12.733 -1.985 19.094 1.00 89.44 94 PRO A C 1
ATOM 733 O O . PRO A 1 94 ? -11.722 -2.523 18.659 1.00 89.44 94 PRO A O 1
ATOM 736 N N . ALA A 1 95 ? -13.246 -0.888 18.531 1.00 84.94 95 ALA A N 1
ATOM 737 C CA . ALA A 1 95 ? -12.725 -0.301 17.289 1.00 84.94 95 ALA A CA 1
ATOM 738 C C . ALA A 1 95 ? -11.233 0.094 17.351 1.00 84.94 95 ALA A C 1
ATOM 740 O O . ALA A 1 95 ? -10.581 0.198 16.325 1.00 84.94 95 ALA A O 1
ATOM 741 N N . SER A 1 96 ? -10.665 0.297 18.545 1.00 84.81 96 SER A N 1
ATOM 742 C CA . SER A 1 96 ? -9.226 0.544 18.724 1.00 84.81 96 SER A CA 1
ATOM 743 C C . SER A 1 96 ? -8.339 -0.684 18.485 1.00 84.81 96 SER A C 1
ATOM 745 O O . SER A 1 96 ? -7.120 -0.548 18.454 1.00 84.81 96 SER A O 1
ATOM 747 N N . GLU A 1 97 ? -8.938 -1.873 18.412 1.00 79.31 97 GLU A N 1
ATOM 748 C CA . GLU A 1 97 ? -8.270 -3.168 18.228 1.00 79.31 97 GLU A CA 1
ATOM 749 C C . GLU A 1 97 ? -8.640 -3.838 16.893 1.00 79.31 97 GLU A C 1
ATOM 751 O O . GLU A 1 97 ? -8.239 -4.978 16.648 1.00 79.31 97 GLU A O 1
ATOM 756 N N . VAL A 1 98 ? -9.409 -3.139 16.052 1.00 70.19 98 VAL A N 1
ATOM 757 C CA . VAL A 1 98 ? -9.705 -3.511 14.661 1.00 70.19 98 VAL A CA 1
ATOM 758 C C . VAL A 1 98 ? -8.619 -2.940 13.757 1.00 70.19 98 VAL A C 1
ATOM 760 O O . VAL A 1 98 ? -8.148 -3.700 12.882 1.00 70.19 98 VAL A O 1
#

Sequence (98 aa):
MSGIVDVRLWGTTVGSLGYAPDESRYATFEYDPAFMESGIQISPVRVSYPPQRFTFDELDVTAFHGLPGFIADSLPDRYGSQLIDVYMGQKGIPASEV

Foldseek 3Di:
DPQKDFDDDPNHGQWIWGADVVGDQAIKTFGDPVNVVVVDDPCCPQCNPPPGIDIDPVDDCVQQVNYDPVVSVVDDDPVRLVVVQVVVVVVVHHSVRD